Protein AF-A0A7W2GS97-F1 (afdb_monomer_lite)

Sequence (61 aa):
MFDEEPVRKTHMIPFGGDLSALSVLDLEARLLDLRAEIARTEAALEGKKQSMARAENFFKK

Secondary structure (DSSP, 8-state):
--------------TT---TT--HHHHHHHHHHHHHHHHHHHHHHHHHHHHHHHHHHHHT-

Foldseek 3Di:
DPPPPPPDPPPDLDPPDDCPPDDPVRVVVSVVVVVVVVVVVVVVVVVVVVVVVVVVVVVVD

Radius of gyration: 18.16 Å; chains: 1; bounding box: 41×28×48 Å

pLDDT: mean 82.01, std 15.31, range [38.78, 97.0]

Structure (mmCIF, N/CA/C/O backbone):
data_AF-A0A7W2GS97-F1
#
_entry.id   AF-A0A7W2GS97-F1
#
loop_
_at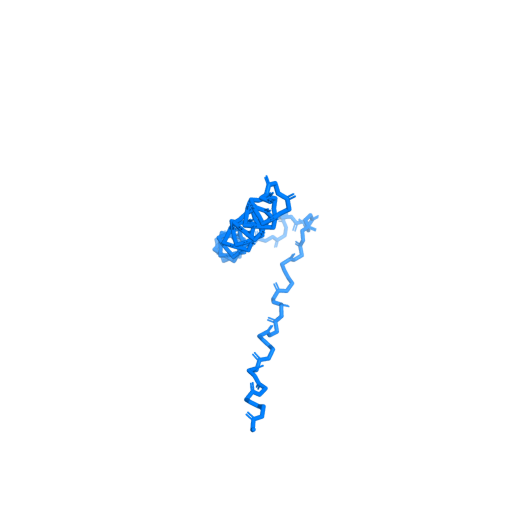om_site.group_PDB
_atom_site.id
_atom_site.type_symbol
_atom_site.label_atom_id
_atom_site.label_alt_id
_atom_site.label_comp_id
_atom_site.label_asym_id
_atom_site.label_entity_id
_atom_site.label_seq_id
_atom_site.pdbx_PDB_ins_code
_atom_site.Cartn_x
_atom_site.Cartn_y
_atom_site.Cartn_z
_atom_site.occupancy
_atom_site.B_iso_or_equiv
_atom_site.auth_seq_id
_atom_site.auth_comp_id
_atom_site.auth_asym_id
_atom_site.auth_atom_id
_atom_site.pdbx_PDB_model_num
ATOM 1 N N . MET A 1 1 ? -26.464 -25.084 2.049 1.00 38.78 1 MET A N 1
ATOM 2 C CA . MET A 1 1 ? -25.700 -25.082 0.789 1.00 38.78 1 MET A CA 1
ATOM 3 C C . MET A 1 1 ? -24.660 -23.995 0.965 1.00 38.78 1 MET A C 1
ATOM 5 O O . MET A 1 1 ? -25.046 -22.845 1.096 1.00 38.78 1 MET A O 1
ATOM 9 N N . PHE A 1 2 ? -23.407 -24.371 1.219 1.00 50.34 2 PHE A N 1
ATOM 10 C CA . PHE A 1 2 ? -22.324 -23.403 1.377 1.00 50.34 2 PHE A CA 1
ATOM 11 C C . PHE A 1 2 ? -21.881 -23.031 -0.034 1.00 50.34 2 PHE A C 1
ATOM 13 O O . PHE A 1 2 ? -21.248 -23.846 -0.699 1.00 50.34 2 PHE A O 1
ATOM 20 N N . ASP A 1 3 ? -22.303 -21.859 -0.509 1.00 50.53 3 ASP A N 1
ATOM 21 C CA . ASP A 1 3 ? -21.721 -21.251 -1.703 1.00 50.53 3 ASP A CA 1
ATOM 22 C C . ASP A 1 3 ? -20.290 -20.865 -1.342 1.00 50.53 3 ASP A C 1
ATOM 24 O O . ASP A 1 3 ? -20.025 -19.843 -0.708 1.00 50.53 3 ASP A O 1
ATOM 28 N N . GLU A 1 4 ? -19.371 -21.770 -1.658 1.00 51.00 4 GLU A N 1
ATOM 29 C CA . GLU A 1 4 ? -17.939 -21.550 -1.567 1.00 51.00 4 GLU A CA 1
ATOM 30 C C . GLU A 1 4 ? -17.596 -20.502 -2.633 1.00 51.00 4 GLU A C 1
ATOM 32 O O . GLU A 1 4 ? -17.358 -20.817 -3.801 1.00 51.00 4 GLU A O 1
ATOM 37 N N . GLU A 1 5 ? -17.692 -19.222 -2.255 1.00 58.69 5 GLU A N 1
ATOM 38 C CA . GLU A 1 5 ? -17.296 -18.123 -3.128 1.00 58.69 5 GLU A CA 1
ATOM 39 C C . GLU A 1 5 ? -15.871 -18.398 -3.627 1.00 58.69 5 GLU A C 1
ATOM 41 O O . GLU A 1 5 ? -14.985 -18.705 -2.819 1.00 58.69 5 GLU A O 1
ATOM 46 N N . PRO A 1 6 ? -15.617 -18.312 -4.945 1.00 56.47 6 PRO A N 1
ATOM 47 C CA . PRO A 1 6 ? -14.314 -18.633 -5.490 1.00 56.47 6 PRO A CA 1
ATOM 48 C C . PRO A 1 6 ? -13.283 -17.715 -4.844 1.00 56.47 6 PRO A C 1
ATOM 50 O O . PRO A 1 6 ? -13.325 -16.494 -5.029 1.00 56.47 6 PRO A O 1
ATOM 53 N N . VAL A 1 7 ? -12.363 -18.313 -4.081 1.00 61.38 7 VAL A N 1
ATOM 54 C CA . VAL A 1 7 ? -11.241 -17.619 -3.450 1.00 61.38 7 VAL A CA 1
ATOM 55 C C . VAL A 1 7 ? -10.483 -16.922 -4.570 1.00 61.38 7 VAL A C 1
ATOM 57 O O . VAL A 1 7 ? -9.763 -17.555 -5.348 1.00 61.38 7 VAL A O 1
ATOM 60 N N . ARG A 1 8 ? -10.714 -15.614 -4.721 1.00 60.09 8 ARG A N 1
ATOM 61 C CA . ARG A 1 8 ? -10.040 -14.810 -5.737 1.00 60.09 8 ARG A CA 1
ATOM 62 C C . ARG A 1 8 ? -8.557 -14.984 -5.468 1.00 60.09 8 ARG A C 1
ATOM 64 O O . ARG A 1 8 ? -8.103 -14.657 -4.375 1.00 60.09 8 ARG A O 1
ATOM 71 N N . LYS A 1 9 ? -7.821 -15.556 -6.428 1.00 56.47 9 LYS A N 1
ATOM 72 C CA . LYS A 1 9 ? -6.374 -15.722 -6.294 1.00 56.47 9 LYS A CA 1
ATOM 73 C C . LYS A 1 9 ? -5.805 -14.361 -5.916 1.00 56.47 9 LYS A C 1
ATOM 75 O O . LYS A 1 9 ? -5.970 -13.407 -6.676 1.00 56.47 9 LYS A O 1
ATOM 80 N N . THR A 1 10 ? -5.199 -14.272 -4.735 1.00 59.34 10 THR A N 1
ATOM 81 C CA . THR A 1 10 ? -4.505 -13.068 -4.294 1.00 59.34 10 THR A CA 1
ATOM 82 C C . THR A 1 10 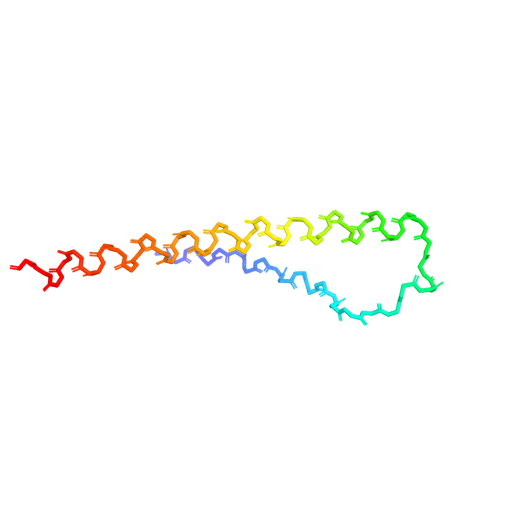? -3.426 -12.802 -5.325 1.00 59.34 10 THR A C 1
ATOM 84 O O . THR A 1 10 ? -2.443 -13.538 -5.408 1.00 59.34 10 THR A O 1
ATOM 87 N N . HIS A 1 11 ? -3.655 -11.810 -6.180 1.00 64.00 11 HIS A N 1
ATOM 88 C CA . HIS A 1 11 ? -2.639 -11.335 -7.095 1.00 64.00 11 HIS A CA 1
ATOM 89 C C . HIS A 1 11 ? -1.539 -10.733 -6.220 1.00 64.00 11 HIS A C 1
ATOM 91 O O . HIS A 1 11 ? -1.688 -9.631 -5.697 1.00 64.00 11 HIS A O 1
ATOM 97 N N . MET A 1 12 ? -0.494 -11.517 -5.945 1.00 66.75 12 MET A N 1
ATOM 98 C CA . MET A 1 12 ? 0.647 -11.055 -5.167 1.00 66.75 12 MET A CA 1
ATOM 99 C C . MET A 1 12 ? 1.376 -10.013 -6.000 1.00 66.75 12 MET A C 1
ATOM 101 O O . MET A 1 12 ? 2.046 -10.358 -6.969 1.00 66.75 12 MET A O 1
ATOM 105 N N . ILE A 1 13 ? 1.259 -8.748 -5.607 1.00 68.06 13 ILE A N 1
ATOM 106 C CA . ILE A 1 13 ? 2.088 -7.688 -6.165 1.00 68.06 13 ILE A CA 1
ATOM 107 C C . ILE A 1 13 ? 3.439 -7.771 -5.444 1.00 68.06 13 ILE A C 1
ATOM 109 O O . ILE A 1 13 ? 3.488 -7.539 -4.233 1.00 68.06 13 ILE A O 1
ATOM 113 N N . PRO A 1 14 ? 4.540 -8.141 -6.121 1.00 69.88 14 PRO A N 1
ATOM 114 C CA . PRO A 1 14 ? 5.832 -8.269 -5.462 1.00 69.88 14 PRO A CA 1
ATOM 115 C C . PRO A 1 14 ? 6.329 -6.884 -5.038 1.00 69.88 14 PRO A C 1
ATOM 117 O O . PRO A 1 14 ? 6.726 -6.082 -5.881 1.00 69.88 14 PRO A O 1
ATOM 120 N N . PHE A 1 15 ? 6.306 -6.575 -3.741 1.00 75.19 15 PHE A N 1
ATOM 121 C CA . PHE A 1 15 ? 6.825 -5.316 -3.198 1.00 75.19 15 PHE A CA 1
ATOM 122 C C . PHE A 1 15 ? 8.360 -5.281 -3.237 1.00 75.19 15 PHE A C 1
ATOM 124 O O . PHE A 1 15 ? 9.013 -6.296 -3.017 1.00 75.19 15 PHE A O 1
ATOM 131 N N . GLY A 1 16 ? 8.938 -4.106 -3.512 1.00 76.88 16 GLY A N 1
ATOM 132 C CA . GLY A 1 16 ? 10.393 -3.897 -3.455 1.00 76.88 16 GLY A CA 1
ATOM 133 C C . GLY A 1 16 ? 11.214 -4.525 -4.590 1.00 76.88 16 GLY A C 1
ATOM 134 O O . GLY A 1 16 ? 12.430 -4.615 -4.462 1.00 76.88 16 GLY A O 1
ATOM 135 N N . GLY A 1 17 ? 10.579 -4.961 -5.684 1.00 82.50 17 GLY A N 1
ATOM 136 C CA . GLY A 1 17 ? 11.294 -5.415 -6.884 1.00 82.50 17 GLY A CA 1
ATOM 137 C C . GLY A 1 17 ? 12.066 -4.280 -7.567 1.00 82.50 17 GLY A C 1
ATOM 138 O O . GLY A 1 17 ? 11.643 -3.124 -7.503 1.00 82.50 17 GLY A O 1
ATOM 139 N N . ASP A 1 18 ? 13.177 -4.620 -8.224 1.00 87.75 18 ASP A N 1
ATOM 140 C CA . ASP A 1 18 ? 13.966 -3.664 -9.006 1.00 87.75 18 ASP A CA 1
ATOM 141 C C . ASP A 1 18 ? 13.122 -3.064 -10.143 1.00 87.75 18 ASP A C 1
ATOM 143 O O . ASP A 1 18 ? 12.495 -3.782 -10.923 1.00 87.75 18 ASP A O 1
ATOM 147 N N . LEU A 1 19 ? 13.092 -1.733 -10.209 1.00 90.69 19 LEU A N 1
ATOM 148 C CA . LEU A 1 19 ? 12.329 -0.971 -11.195 1.00 90.69 19 LEU A CA 1
ATOM 149 C C . LEU A 1 19 ? 13.168 -0.605 -12.420 1.00 90.69 19 LEU A C 1
ATOM 151 O O . LEU A 1 19 ? 12.606 -0.212 -13.437 1.00 90.69 19 LEU A O 1
ATOM 155 N N . SER A 1 20 ? 14.497 -0.718 -12.332 1.00 92.81 20 SER A N 1
ATOM 156 C CA . SER A 1 20 ? 15.411 -0.255 -13.380 1.00 92.81 20 SER A CA 1
ATOM 157 C C . SER A 1 20 ? 15.268 -1.033 -14.692 1.00 92.81 20 SER A C 1
ATOM 159 O O . SER A 1 20 ? 15.527 -0.490 -15.763 1.00 92.81 20 SER A O 1
ATOM 161 N N . ALA A 1 21 ? 14.810 -2.285 -14.610 1.00 91.06 21 ALA A N 1
ATOM 162 C CA . ALA A 1 21 ? 14.579 -3.168 -15.749 1.00 91.06 21 ALA A CA 1
ATOM 163 C C . ALA A 1 21 ? 13.150 -3.091 -16.327 1.00 91.06 21 ALA A C 1
ATOM 165 O O . ALA A 1 21 ? 12.861 -3.783 -17.303 1.00 91.06 21 ALA A O 1
ATOM 166 N N . LEU A 1 22 ? 12.248 -2.299 -15.732 1.00 91.81 22 LEU A N 1
ATOM 167 C CA . LEU A 1 22 ? 10.849 -2.200 -16.162 1.00 91.81 22 LEU A CA 1
ATOM 168 C C . LEU A 1 22 ? 10.664 -1.097 -17.207 1.00 91.81 22 LEU A C 1
ATOM 170 O O . LEU A 1 22 ? 11.231 -0.010 -17.092 1.00 91.81 22 LEU A O 1
ATOM 174 N N . SER A 1 23 ? 9.823 -1.355 -18.210 1.00 96.31 23 SER A N 1
ATOM 175 C CA . SER A 1 23 ? 9.400 -0.309 -19.140 1.00 96.31 23 SER A CA 1
ATOM 176 C C . SER A 1 23 ? 8.401 0.654 -18.484 1.00 96.31 23 SER A C 1
ATOM 178 O O . SER A 1 23 ? 7.824 0.365 -17.435 1.00 96.31 23 SER A O 1
ATOM 180 N N . VAL A 1 24 ? 8.143 1.799 -19.126 1.00 97.00 24 VAL A N 1
ATOM 181 C CA . VAL A 1 24 ? 7.111 2.750 -18.667 1.00 97.00 24 VAL A CA 1
ATOM 182 C C . VAL A 1 24 ? 5.743 2.072 -18.559 1.00 97.00 24 VAL A C 1
ATOM 184 O O . VAL A 1 24 ? 5.062 2.240 -17.552 1.00 97.00 24 VAL A O 1
ATOM 187 N N . LEU A 1 25 ? 5.373 1.255 -19.548 1.00 96.94 25 LEU A N 1
ATOM 188 C CA . LEU A 1 25 ? 4.095 0.544 -19.554 1.00 96.94 25 LEU A CA 1
ATOM 189 C C . LEU A 1 25 ? 4.003 -0.470 -18.403 1.00 96.94 25 LEU A C 1
ATOM 191 O O . LEU A 1 25 ? 2.959 -0.585 -17.763 1.00 96.94 25 LEU A O 1
ATOM 195 N N . ASP A 1 26 ? 5.101 -1.166 -18.097 1.00 93.44 26 ASP A N 1
ATOM 196 C CA . ASP A 1 26 ? 5.149 -2.097 -16.964 1.00 93.44 26 ASP A CA 1
ATOM 197 C C . ASP A 1 26 ? 4.984 -1.360 -15.629 1.00 93.44 26 ASP A C 1
ATOM 199 O O . ASP A 1 26 ? 4.301 -1.841 -14.723 1.00 93.44 26 ASP A O 1
ATOM 203 N N . LEU A 1 27 ? 5.584 -0.172 -15.503 1.00 93.75 27 LEU A N 1
ATOM 204 C CA . LEU A 1 27 ? 5.436 0.678 -14.323 1.00 93.75 27 LEU A CA 1
ATOM 205 C C . LE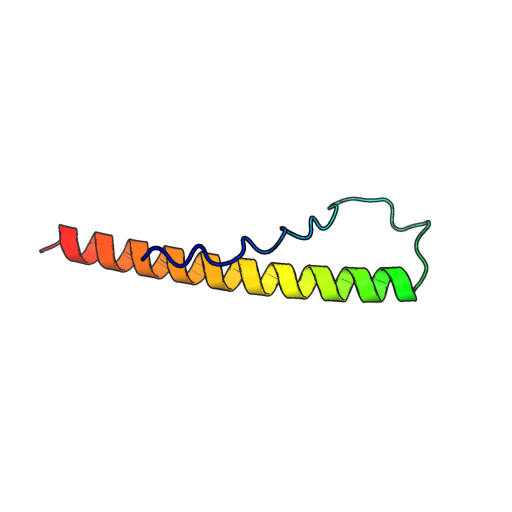U A 1 27 ? 4.000 1.196 -14.172 1.00 93.75 27 LEU A C 1
ATOM 207 O O . LEU A 1 27 ? 3.477 1.212 -13.057 1.00 93.75 27 LEU A O 1
ATOM 211 N N . GLU A 1 28 ? 3.342 1.578 -15.267 1.00 96.00 28 GLU A N 1
ATOM 212 C CA . GLU A 1 28 ? 1.935 1.993 -15.272 1.00 96.00 28 GLU A CA 1
ATOM 213 C C . GLU A 1 28 ? 0.998 0.850 -14.862 1.00 96.00 28 GLU A C 1
ATOM 215 O O . GLU A 1 28 ? 0.155 1.036 -13.980 1.00 96.00 28 GLU A O 1
ATOM 220 N N . ALA A 1 29 ? 1.181 -0.345 -15.434 1.00 92.88 29 ALA A N 1
ATOM 221 C CA . ALA A 1 29 ? 0.416 -1.537 -15.069 1.00 92.88 29 ALA A CA 1
ATOM 222 C C . ALA A 1 29 ? 0.607 -1.887 -13.584 1.00 92.88 29 ALA A C 1
ATOM 224 O O . ALA A 1 29 ? -0.358 -2.058 -12.839 1.00 92.88 29 ALA A O 1
ATOM 225 N N . ARG A 1 30 ? 1.857 -1.871 -13.113 1.00 91.19 30 ARG A N 1
ATOM 226 C CA . ARG A 1 30 ? 2.190 -2.100 -11.705 1.00 91.19 30 ARG A CA 1
ATOM 227 C C . ARG A 1 30 ? 1.549 -1.066 -10.775 1.00 91.19 30 ARG A C 1
ATOM 229 O O . ARG A 1 30 ? 1.076 -1.423 -9.697 1.00 91.19 30 ARG A O 1
ATOM 236 N N . LEU A 1 31 ? 1.531 0.213 -11.157 1.00 92.94 31 LEU A N 1
ATOM 237 C CA . LEU A 1 31 ? 0.863 1.267 -10.386 1.00 92.94 31 LEU A CA 1
ATOM 238 C C . LEU A 1 31 ? -0.648 1.049 -10.312 1.00 92.94 31 LEU A C 1
ATOM 240 O O . LEU A 1 31 ? -1.237 1.276 -9.253 1.00 92.94 31 LEU A O 1
ATOM 244 N N . LEU A 1 32 ? -1.272 0.625 -11.410 1.00 93.75 32 LEU A N 1
ATOM 245 C CA . LEU A 1 32 ? -2.696 0.306 -11.440 1.00 93.75 32 LEU A CA 1
ATOM 246 C C . LEU A 1 32 ? -3.024 -0.817 -10.447 1.00 93.75 32 LEU A C 1
ATOM 248 O O . LEU A 1 32 ? -3.921 -0.651 -9.615 1.00 93.75 32 LEU A O 1
ATOM 252 N N . ASP A 1 33 ? -2.248 -1.901 -10.469 1.00 89.69 33 ASP A N 1
ATOM 253 C CA . ASP A 1 33 ? -2.431 -3.032 -9.558 1.00 89.69 33 ASP A CA 1
ATOM 254 C C . ASP A 1 33 ? -2.249 -2.617 -8.093 1.00 89.69 33 ASP A C 1
ATOM 256 O O . ASP A 1 33 ? -3.078 -2.942 -7.238 1.00 89.69 33 ASP A O 1
ATOM 260 N N . LEU A 1 34 ? -1.205 -1.835 -7.792 1.00 91.19 34 LEU A N 1
ATOM 261 C CA . LEU A 1 34 ? -0.939 -1.348 -6.434 1.00 91.19 34 LEU A CA 1
ATOM 262 C C . LEU A 1 34 ? -2.081 -0.481 -5.901 1.00 91.19 34 LEU A C 1
ATOM 264 O O . LEU A 1 34 ? -2.468 -0.620 -4.742 1.00 91.19 34 LEU A O 1
ATOM 268 N N . ARG A 1 35 ? -2.655 0.395 -6.731 1.00 93.88 35 ARG A N 1
ATOM 269 C CA . ARG A 1 35 ? -3.800 1.231 -6.335 1.00 93.88 35 ARG A CA 1
ATOM 270 C C . ARG A 1 35 ? -5.041 0.396 -6.043 1.00 93.88 35 ARG A C 1
ATOM 272 O O . ARG A 1 35 ? -5.738 0.673 -5.069 1.00 93.88 35 ARG A O 1
ATOM 279 N N . ALA A 1 36 ? -5.301 -0.628 -6.853 1.00 89.62 36 ALA A N 1
ATOM 280 C CA . ALA A 1 36 ? -6.397 -1.555 -6.600 1.00 89.62 36 ALA A CA 1
ATOM 281 C C . ALA A 1 36 ? -6.203 -2.303 -5.269 1.00 89.62 36 ALA A C 1
ATOM 283 O O . ALA A 1 36 ? -7.158 -2.476 -4.511 1.00 89.62 36 ALA A O 1
ATOM 284 N N . GLU A 1 37 ? -4.969 -2.704 -4.951 1.00 90.62 37 GLU A N 1
ATOM 285 C CA . GLU A 1 37 ? -4.656 -3.376 -3.688 1.00 90.62 37 GLU A CA 1
ATOM 286 C C . GLU A 1 37 ? -4.772 -2.452 -2.470 1.00 90.62 37 GLU A C 1
ATOM 288 O O . GLU A 1 37 ? -5.305 -2.864 -1.437 1.00 90.62 37 GLU A O 1
ATOM 293 N N . ILE A 1 38 ? -4.353 -1.190 -2.599 1.00 91.88 38 ILE A N 1
ATOM 294 C CA . ILE A 1 38 ? -4.562 -0.164 -1.568 1.00 91.88 38 ILE A CA 1
ATOM 295 C C . ILE A 1 38 ? -6.057 -0.031 -1.267 1.00 91.88 38 ILE A C 1
ATOM 297 O O . ILE A 1 38 ? -6.455 -0.183 -0.115 1.00 91.88 38 ILE A O 1
ATOM 301 N N . ALA A 1 39 ? -6.895 0.137 -2.293 1.00 94.00 39 ALA A N 1
ATOM 302 C CA . ALA A 1 39 ? -8.339 0.275 -2.112 1.00 94.00 39 ALA A CA 1
ATOM 303 C C . ALA A 1 39 ? -8.973 -0.958 -1.437 1.00 94.00 39 ALA A C 1
ATOM 305 O O . ALA A 1 39 ? -9.813 -0.824 -0.543 1.00 94.00 39 ALA A O 1
ATOM 306 N N . ARG A 1 40 ? -8.549 -2.176 -1.814 1.00 91.44 40 ARG A N 1
ATOM 307 C CA . ARG A 1 4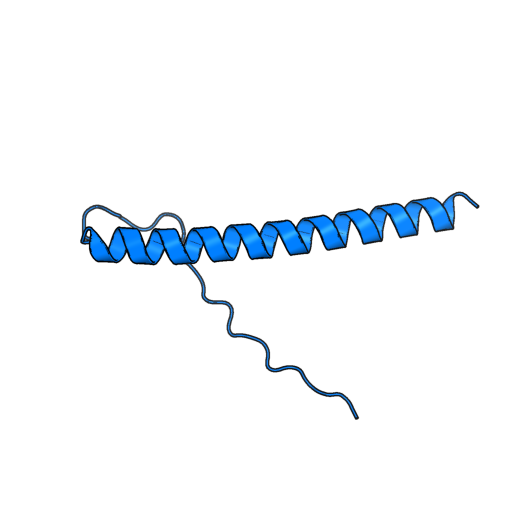0 ? -8.986 -3.414 -1.141 1.00 91.44 40 ARG A CA 1
ATOM 308 C C . ARG A 1 40 ? -8.592 -3.431 0.336 1.00 91.44 40 ARG A C 1
ATOM 310 O O . ARG A 1 40 ? -9.413 -3.777 1.187 1.00 91.44 40 ARG A O 1
ATOM 317 N N . THR A 1 41 ? -7.352 -3.052 0.634 1.00 92.38 41 THR A N 1
ATOM 318 C CA . THR A 1 41 ? -6.814 -3.024 1.999 1.00 92.38 41 THR A CA 1
ATOM 319 C C . THR A 1 41 ? -7.542 -1.995 2.861 1.00 92.38 41 THR A C 1
ATOM 321 O O . THR A 1 41 ? -7.913 -2.296 3.995 1.00 92.38 41 THR A O 1
ATOM 324 N N . GLU A 1 42 ? -7.815 -0.807 2.320 1.00 96.69 42 GLU A N 1
ATOM 325 C CA . GLU A 1 42 ? -8.572 0.252 2.994 1.00 96.69 42 GLU A CA 1
ATOM 326 C C . GLU A 1 42 ? -10.005 -0.187 3.321 1.00 96.69 42 GLU A C 1
ATOM 328 O O . GLU A 1 42 ? -10.460 -0.009 4.452 1.00 96.69 42 GLU A O 1
ATOM 333 N N . ALA A 1 43 ? -10.695 -0.839 2.381 1.00 94.81 43 ALA A N 1
ATOM 334 C CA . ALA A 1 43 ? -12.035 -1.378 2.617 1.00 94.81 43 ALA A CA 1
ATOM 335 C C . ALA A 1 43 ? -12.044 -2.454 3.719 1.00 94.81 43 ALA A C 1
ATOM 337 O O . ALA A 1 43 ? -12.910 -2.448 4.600 1.00 94.81 43 ALA A O 1
ATOM 338 N N . ALA A 1 44 ? -11.060 -3.359 3.713 1.00 95.06 44 ALA A N 1
ATOM 339 C CA . ALA A 1 44 ? -10.919 -4.378 4.750 1.00 95.06 44 ALA A CA 1
ATOM 340 C C . ALA A 1 44 ? -10.600 -3.765 6.126 1.00 95.06 44 ALA A C 1
ATOM 342 O O . ALA A 1 44 ? -11.141 -4.210 7.143 1.00 95.06 44 ALA A O 1
ATOM 343 N N . LEU A 1 45 ? -9.747 -2.737 6.167 1.00 95.19 45 LEU A N 1
ATOM 344 C CA . LEU A 1 45 ? -9.423 -1.993 7.383 1.00 95.19 45 LEU A CA 1
ATOM 345 C C . LEU A 1 45 ? -10.671 -1.335 7.974 1.00 95.19 45 LEU A C 1
ATOM 347 O O . LEU A 1 45 ? -10.921 -1.469 9.172 1.00 95.19 45 LEU A O 1
ATOM 351 N N . GLU A 1 46 ? -11.464 -0.659 7.147 1.00 95.19 46 GLU A N 1
ATOM 352 C CA . GLU A 1 46 ? -12.693 -0.004 7.588 1.00 95.19 46 GLU A CA 1
ATOM 353 C C . GLU A 1 46 ? -13.714 -1.018 8.122 1.00 95.19 46 GLU A C 1
ATOM 355 O O . GLU A 1 46 ? -14.240 -0.853 9.224 1.00 95.19 46 GLU A O 1
ATOM 360 N N . GLY A 1 47 ? -13.905 -2.143 7.423 1.00 94.00 47 GLY A N 1
ATOM 361 C CA . GLY A 1 47 ? -14.752 -3.235 7.911 1.00 94.00 47 GLY A CA 1
ATOM 362 C C . GLY A 1 47 ? -14.310 -3.766 9.282 1.00 94.00 47 GLY A C 1
ATOM 363 O O . GLY A 1 47 ? -15.139 -3.978 10.173 1.00 94.00 47 GLY A O 1
ATOM 364 N N . LYS A 1 48 ? -12.996 -3.918 9.502 1.00 94.00 48 LYS A N 1
ATOM 365 C CA . LYS A 1 48 ? -12.448 -4.328 10.806 1.00 94.00 48 LYS A CA 1
ATOM 366 C C . LYS A 1 48 ? -12.684 -3.278 11.893 1.00 94.00 48 LYS A C 1
ATOM 368 O O . LYS A 1 48 ? -13.112 -3.649 12.986 1.00 94.00 48 LYS A O 1
ATOM 373 N N . LYS A 1 49 ? -12.468 -1.989 11.605 1.00 93.44 49 LYS A N 1
ATOM 374 C CA . LYS A 1 49 ? -12.738 -0.890 12.552 1.00 93.44 49 LYS A CA 1
ATOM 375 C C . LYS A 1 49 ? -14.199 -0.873 12.996 1.00 93.44 49 LYS A C 1
ATOM 377 O O . LYS A 1 49 ? -14.476 -0.796 14.191 1.00 93.44 49 LYS A O 1
ATOM 382 N N . GLN A 1 50 ? -15.133 -1.019 12.058 1.00 90.31 50 GLN A N 1
ATOM 383 C CA . GLN A 1 50 ? -16.562 -1.075 12.370 1.00 90.31 50 GLN A CA 1
ATOM 384 C C . GLN A 1 50 ? -16.918 -2.294 13.222 1.00 90.31 50 GLN A C 1
ATOM 386 O O . GLN A 1 50 ? -17.692 -2.178 14.173 1.00 90.31 50 GLN A O 1
ATOM 391 N N . SER A 1 51 ? -16.334 -3.458 12.921 1.00 90.31 51 SER A N 1
ATOM 392 C CA . SER A 1 51 ? -16.520 -4.662 13.735 1.00 90.31 51 SER A CA 1
ATOM 393 C C . SER A 1 51 ? -16.019 -4.465 15.168 1.00 90.31 51 SER A C 1
ATOM 395 O O . SER A 1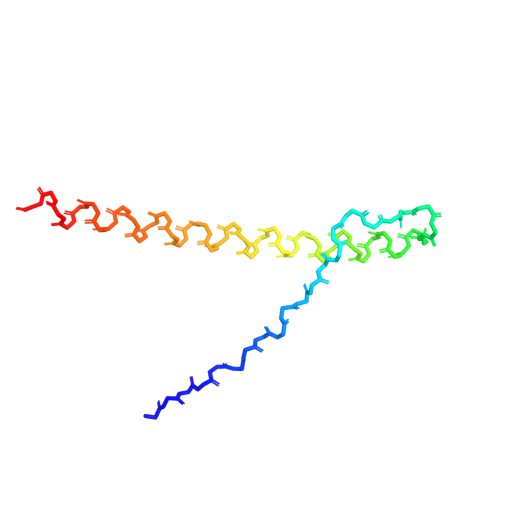 51 ? -16.707 -4.863 16.107 1.00 90.31 51 SER A O 1
ATOM 397 N N . MET A 1 52 ? -14.856 -3.832 15.351 1.00 90.38 52 MET A N 1
ATOM 398 C CA . MET A 1 52 ? -14.317 -3.522 16.680 1.00 90.38 52 MET A CA 1
ATOM 399 C C . MET A 1 52 ? -15.219 -2.550 17.443 1.00 90.38 52 MET A C 1
ATOM 401 O O . MET A 1 52 ? -15.595 -2.836 18.575 1.00 90.38 52 MET A O 1
ATOM 405 N N . ALA A 1 53 ? -15.647 -1.456 16.810 1.00 85.25 53 ALA A N 1
ATOM 406 C CA . ALA A 1 53 ? -16.537 -0.477 17.434 1.00 85.25 53 ALA A CA 1
ATOM 407 C C . ALA A 1 53 ? -17.879 -1.098 17.870 1.00 85.25 53 ALA A C 1
ATOM 409 O O . ALA A 1 53 ? -18.400 -0.790 18.944 1.00 85.25 53 ALA A O 1
ATOM 410 N N . ARG A 1 54 ? -18.436 -2.015 17.064 1.00 82.00 54 ARG A N 1
ATOM 411 C CA . ARG A 1 54 ? -19.640 -2.783 17.426 1.00 82.00 54 ARG A CA 1
ATOM 412 C C . ARG A 1 54 ? -19.399 -3.684 18.635 1.00 82.00 54 ARG A C 1
ATOM 414 O O . ARG A 1 54 ? -20.240 -3.706 19.530 1.00 82.00 54 ARG A O 1
ATOM 421 N N . ALA A 1 55 ? -18.272 -4.395 18.669 1.00 84.19 55 ALA A N 1
ATOM 422 C CA . ALA A 1 55 ? -17.911 -5.253 19.793 1.00 84.19 55 ALA A CA 1
ATOM 423 C C . ALA A 1 55 ? -17.747 -4.434 21.083 1.00 84.19 55 ALA A C 1
ATOM 425 O O . ALA A 1 55 ? -18.363 -4.754 22.094 1.00 84.19 55 ALA A O 1
ATOM 426 N N . GLU A 1 56 ? -17.009 -3.324 21.040 1.00 84.06 56 GLU A N 1
ATOM 427 C CA . GLU A 1 56 ? -16.832 -2.443 22.199 1.00 84.06 56 GLU A CA 1
ATOM 428 C C . GLU A 1 56 ? -18.157 -1.896 22.742 1.00 84.06 56 GLU A C 1
ATOM 430 O O . GLU A 1 56 ? -18.354 -1.851 23.954 1.00 84.06 56 GLU A O 1
ATOM 435 N N . ASN A 1 57 ? -19.081 -1.502 21.864 1.00 81.06 57 ASN A N 1
ATOM 436 C CA . ASN A 1 57 ? -20.398 -1.014 22.274 1.00 81.06 57 ASN A CA 1
ATOM 437 C C . ASN A 1 57 ? -21.306 -2.120 22.831 1.00 81.06 57 ASN A C 1
ATOM 439 O O . ASN A 1 57 ? -22.201 -1.820 23.618 1.00 81.06 57 ASN A O 1
ATOM 443 N N . PHE A 1 58 ? -21.103 -3.378 22.428 1.00 81.94 58 PHE A N 1
ATOM 444 C CA . PHE A 1 58 ? -21.810 -4.526 22.993 1.00 81.94 58 PHE A CA 1
ATOM 445 C C . PHE A 1 58 ? -21.333 -4.833 24.418 1.00 81.94 58 PHE A C 1
ATOM 447 O O . PHE A 1 58 ? -22.162 -5.055 25.289 1.00 81.94 58 PHE A O 1
ATOM 454 N N . PHE A 1 59 ? -20.022 -4.776 24.677 1.00 77.25 59 PHE A N 1
ATOM 455 C CA . PHE A 1 59 ? -19.449 -5.069 26.001 1.00 77.25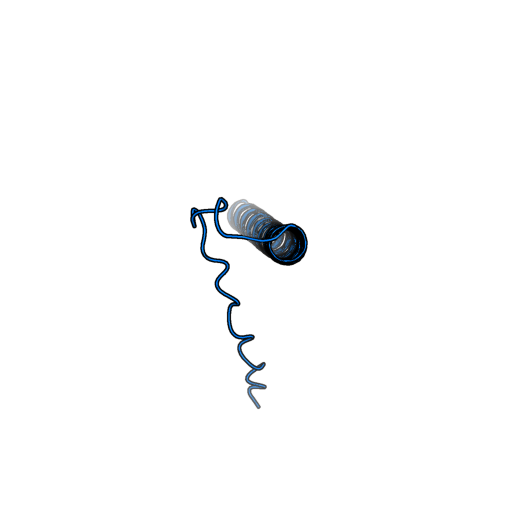 59 PHE A CA 1
ATOM 456 C C . PHE A 1 59 ? -19.597 -3.938 27.035 1.00 77.25 59 PHE A C 1
ATOM 458 O O . PHE A 1 59 ? -19.378 -4.172 28.219 1.00 77.25 59 PHE A O 1
ATOM 465 N N . LYS A 1 60 ? -19.931 -2.711 26.611 1.00 73.75 60 LYS A N 1
ATOM 466 C CA . LYS A 1 60 ? -20.154 -1.549 27.499 1.00 73.75 60 LYS A CA 1
ATOM 467 C C . LYS A 1 60 ? -21.613 -1.396 27.974 1.00 73.75 60 LYS A C 1
ATOM 469 O O . LYS A 1 60 ? -21.887 -0.456 28.718 1.00 73.75 60 LYS A O 1
ATOM 474 N N . LYS A 1 61 ? -22.536 -2.253 27.522 1.00 54.38 61 LYS A N 1
ATOM 475 C CA . LYS A 1 61 ? -23.921 -2.342 28.020 1.00 54.38 61 LYS A CA 1
ATOM 476 C C . LYS A 1 61 ? -24.034 -3.436 29.071 1.00 54.38 61 LYS A C 1
ATOM 478 O O . LYS A 1 61 ? -24.848 -3.238 29.995 1.00 54.38 61 LYS A O 1
#